Protein AF-A0A1N7C2K3-F1 (afdb_monomer_lite)

Organism: NCBI:txid553468

Sequence (151 aa):
MRRPQLSGDRVQSRWWYWIAAVPIVFGFWLVTVAWVAFAISMEPDLLFGPDNPLEHALLVSMAAMGIPFAILIVILPLAVFQDTVAINRAETGWEPSSQNFALVGLLGVVVTVVVGILTIDISLALVAGFALSVPLALYYLRERHLNLGVP

Radius of gyration: 18.7 Å; chains: 1; bounding box: 50×36×52 Å

Structure (mmCIF, N/CA/C/O backbone):
data_AF-A0A1N7C2K3-F1
#
_entry.id   AF-A0A1N7C2K3-F1
#
loop_
_atom_site.group_PDB
_atom_site.id
_atom_site.type_symbol
_atom_site.label_atom_id
_atom_site.label_alt_id
_atom_site.label_comp_id
_atom_site.label_asym_id
_atom_site.label_entity_id
_atom_site.label_seq_id
_atom_site.pdbx_PDB_ins_code
_atom_site.Cartn_x
_atom_site.Cartn_y
_atom_site.Cartn_z
_atom_site.occupancy
_atom_site.B_iso_or_equiv
_atom_site.auth_seq_id
_atom_site.auth_comp_id
_atom_site.auth_asym_id
_atom_site.auth_atom_id
_atom_site.pdbx_PDB_model_num
ATOM 1 N N . MET A 1 1 ? -32.707 -21.578 8.706 1.00 60.34 1 MET A N 1
ATOM 2 C CA . MET A 1 1 ? -31.542 -21.640 9.618 1.00 60.34 1 MET A CA 1
ATOM 3 C C . MET A 1 1 ? -30.995 -20.225 9.766 1.00 60.34 1 MET A C 1
ATOM 5 O O . MET A 1 1 ? -30.669 -19.630 8.748 1.00 60.34 1 MET A O 1
ATOM 9 N N . ARG A 1 2 ? -30.982 -19.638 10.973 1.00 62.62 2 ARG A N 1
ATOM 10 C CA . ARG A 1 2 ? -30.328 -18.335 11.210 1.00 62.62 2 ARG A CA 1
ATOM 11 C C . ARG A 1 2 ? -28.841 -18.596 11.443 1.00 62.62 2 ARG A C 1
ATOM 13 O O . ARG A 1 2 ? -28.510 -19.446 12.265 1.00 62.62 2 ARG A O 1
ATOM 20 N N . ARG A 1 3 ? -27.967 -17.923 10.692 1.00 69.31 3 ARG A N 1
ATOM 21 C CA . ARG A 1 3 ? -26.514 -18.002 10.903 1.00 69.31 3 ARG A CA 1
ATOM 22 C C . ARG A 1 3 ? -26.181 -17.448 12.302 1.00 69.31 3 ARG A C 1
ATOM 24 O O . ARG A 1 3 ? -26.845 -16.492 12.710 1.00 69.31 3 ARG A O 1
ATOM 31 N N . PRO A 1 4 ? -25.203 -18.016 13.028 1.00 68.06 4 PRO A N 1
ATOM 32 C CA . PRO A 1 4 ? -24.693 -17.404 14.253 1.00 68.06 4 PRO A CA 1
ATOM 33 C C . PRO A 1 4 ? -24.206 -15.985 13.940 1.00 68.06 4 PRO A C 1
ATOM 35 O O . PRO A 1 4 ? -23.419 -15.817 13.012 1.00 68.06 4 PRO A O 1
ATOM 38 N N . GLN A 1 5 ? -24.710 -14.983 14.665 1.00 65.88 5 GLN A N 1
ATOM 39 C CA . GLN A 1 5 ? -24.250 -13.600 14.519 1.00 65.88 5 GLN A CA 1
ATOM 40 C C . GLN A 1 5 ? -22.863 -13.479 15.144 1.00 65.88 5 GLN A C 1
ATOM 42 O O . GLN A 1 5 ? -22.703 -13.734 16.340 1.00 65.88 5 GLN A O 1
ATOM 47 N N . LEU A 1 6 ? -21.870 -13.107 14.341 1.00 67.19 6 LEU A N 1
ATOM 48 C CA . LEU A 1 6 ? -20.531 -12.805 14.845 1.00 67.19 6 LEU A CA 1
ATOM 49 C C . LEU A 1 6 ? -20.541 -11.422 15.510 1.00 67.19 6 LEU A C 1
ATOM 51 O O . LEU A 1 6 ? -21.371 -10.573 15.179 1.00 67.19 6 LEU A O 1
ATOM 55 N N . SER A 1 7 ? -19.619 -11.157 16.440 1.00 68.81 7 SER A N 1
ATOM 56 C CA . SER A 1 7 ? -19.459 -9.809 17.017 1.00 68.81 7 SER A CA 1
ATOM 57 C C . SER A 1 7 ? -19.184 -8.770 15.925 1.00 68.81 7 SER A C 1
ATOM 59 O O . SER A 1 7 ? -19.720 -7.664 15.980 1.00 68.81 7 SER A O 1
ATOM 61 N N . GLY A 1 8 ? -18.463 -9.168 14.872 1.00 66.25 8 GLY A N 1
ATOM 62 C CA . GLY A 1 8 ? -18.254 -8.375 13.664 1.00 66.25 8 GLY A CA 1
ATOM 63 C C . GLY A 1 8 ? -19.521 -7.978 12.897 1.00 66.25 8 GLY A C 1
ATOM 64 O O . GLY A 1 8 ? -19.526 -6.913 12.293 1.00 66.25 8 GLY A O 1
ATOM 65 N N . ASP A 1 9 ? -20.620 -8.742 12.968 1.00 71.88 9 ASP A N 1
ATOM 66 C CA . ASP A 1 9 ? -21.880 -8.373 12.293 1.00 71.88 9 ASP A CA 1
ATOM 67 C C . ASP A 1 9 ? -22.524 -7.121 12.918 1.00 71.88 9 ASP A C 1
ATOM 69 O O . ASP A 1 9 ? -23.313 -6.426 12.272 1.00 71.88 9 ASP A O 1
ATOM 73 N N . ARG A 1 10 ? -22.178 -6.810 14.177 1.00 73.62 10 ARG A N 1
ATOM 74 C CA . ARG A 1 10 ? -22.583 -5.565 14.850 1.00 73.62 10 ARG A CA 1
ATOM 75 C C . ARG A 1 10 ? -21.780 -4.368 14.346 1.00 73.62 10 ARG A C 1
ATOM 77 O O . ARG A 1 10 ? -22.293 -3.251 14.312 1.00 73.62 10 ARG A O 1
ATOM 84 N N . VAL A 1 11 ? -20.540 -4.603 13.920 1.00 78.25 11 VAL A N 1
ATOM 85 C CA . VAL A 1 11 ? -19.647 -3.598 13.341 1.00 78.25 11 VAL A CA 1
ATOM 86 C C . VAL A 1 11 ? -20.005 -3.440 11.864 1.00 78.25 11 VAL A C 1
ATOM 88 O O . VAL A 1 11 ? -19.376 -4.014 10.980 1.00 78.25 11 VAL A O 1
ATOM 91 N N . GLN A 1 12 ? -21.031 -2.638 11.571 1.00 81.44 12 GLN A N 1
ATOM 92 C CA . GLN A 1 12 ? -21.485 -2.344 10.201 1.00 81.44 12 GLN A CA 1
ATOM 93 C C . GLN A 1 12 ? -20.514 -1.429 9.417 1.00 81.44 12 GLN A C 1
ATOM 95 O O . GLN A 1 12 ? -20.931 -0.547 8.666 1.00 81.44 12 GLN A O 1
ATOM 100 N N . SER A 1 13 ? -19.204 -1.612 9.588 1.00 84.81 13 SER A N 1
ATOM 101 C CA . SER A 1 13 ? -18.176 -0.883 8.852 1.00 84.81 13 SER A CA 1
ATOM 102 C C . SER A 1 13 ? -17.847 -1.590 7.544 1.00 84.81 13 SER A C 1
ATOM 104 O O . SER A 1 13 ? -17.667 -2.805 7.494 1.00 84.81 13 SER A O 1
ATOM 106 N N . ARG A 1 14 ? -17.727 -0.808 6.472 1.00 91.75 14 ARG A N 1
ATOM 107 C CA . ARG A 1 14 ? -17.206 -1.257 5.171 1.00 91.75 14 ARG A CA 1
ATOM 108 C C . ARG A 1 14 ? -15.770 -0.780 4.933 1.00 91.75 14 ARG A C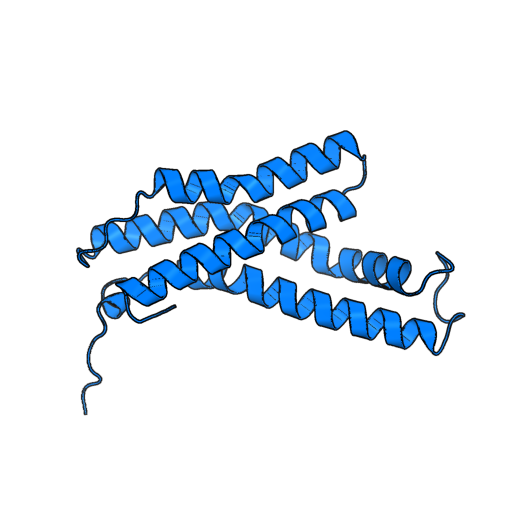 1
ATOM 110 O O . ARG A 1 14 ? -15.204 -1.063 3.884 1.00 91.75 14 ARG A O 1
ATOM 117 N N . TRP A 1 15 ? -15.176 -0.052 5.879 1.00 94.50 15 TRP A N 1
ATOM 118 C CA . TRP A 1 15 ? -13.839 0.523 5.716 1.00 94.50 15 TRP A CA 1
ATOM 119 C C . TRP A 1 15 ? -12.733 -0.528 5.732 1.00 94.50 15 TRP A C 1
ATOM 121 O O . TRP A 1 15 ? -11.723 -0.345 5.057 1.00 94.50 15 TRP A O 1
ATOM 131 N N . TRP A 1 16 ? -12.956 -1.668 6.388 1.00 93.50 16 TRP A N 1
ATOM 132 C CA . TRP A 1 16 ? -12.035 -2.803 6.347 1.00 93.50 16 TRP A CA 1
ATOM 133 C C . TRP A 1 16 ? -11.734 -3.303 4.922 1.00 93.50 16 TRP A C 1
ATOM 135 O O . TRP A 1 16 ? -10.631 -3.790 4.690 1.00 93.50 16 TRP A O 1
ATOM 145 N N . TYR A 1 17 ? -12.631 -3.110 3.940 1.00 95.31 17 TYR A N 1
ATOM 146 C CA . TYR A 1 17 ? -12.350 -3.450 2.536 1.00 95.31 17 TYR A CA 1
ATOM 147 C C . TYR A 1 17 ? -11.191 -2.633 1.956 1.00 95.31 17 TYR A C 1
ATOM 149 O O . TYR A 1 17 ? -10.372 -3.173 1.218 1.00 95.31 17 TYR A O 1
ATOM 157 N N . TRP A 1 18 ? -11.082 -1.351 2.316 1.00 97.19 18 TRP A N 1
ATOM 158 C CA . TRP A 1 18 ? -9.955 -0.511 1.903 1.00 97.19 18 TRP A CA 1
ATOM 159 C C . TRP A 1 18 ? -8.643 -0.970 2.537 1.00 97.19 18 TRP A C 1
ATOM 161 O O . TRP A 1 18 ? -7.598 -0.922 1.895 1.00 97.19 18 TRP A O 1
ATOM 171 N N . ILE A 1 19 ? -8.704 -1.465 3.773 1.00 96.44 19 ILE A N 1
ATOM 172 C CA . ILE A 1 19 ? -7.540 -1.996 4.487 1.00 96.44 19 ILE A CA 1
ATOM 173 C C . ILE A 1 19 ? -7.108 -3.329 3.862 1.00 96.44 19 ILE A C 1
ATOM 175 O O . ILE A 1 19 ? -5.930 -3.520 3.578 1.00 96.44 19 ILE A O 1
ATOM 179 N N . ALA A 1 20 ? -8.059 -4.222 3.572 1.00 96.94 20 ALA A N 1
ATOM 180 C CA . ALA A 1 20 ? -7.819 -5.500 2.900 1.00 96.94 20 ALA A CA 1
ATOM 181 C C . ALA A 1 20 ? -7.323 -5.337 1.458 1.00 96.94 20 ALA A C 1
ATOM 183 O O . ALA A 1 20 ? -6.547 -6.165 0.980 1.00 96.94 20 ALA A O 1
ATOM 184 N N . ALA A 1 21 ? -7.708 -4.255 0.776 1.00 97.94 21 ALA A N 1
ATOM 185 C CA . ALA A 1 21 ? -7.212 -3.954 -0.559 1.00 97.94 21 ALA A CA 1
ATOM 186 C C . ALA A 1 21 ? -5.687 -3.769 -0.587 1.00 97.94 21 ALA A C 1
ATOM 188 O O . ALA A 1 21 ? -5.066 -4.177 -1.560 1.00 97.94 21 ALA A O 1
ATOM 189 N N . VAL A 1 22 ? -5.067 -3.229 0.470 1.00 97.88 22 VAL A N 1
ATOM 190 C CA . VAL A 1 22 ? -3.614 -2.975 0.521 1.00 97.88 22 VAL A CA 1
ATOM 191 C C . VAL A 1 22 ? -2.780 -4.245 0.269 1.00 97.88 22 VAL A C 1
ATOM 193 O O . VAL A 1 22 ? -2.063 -4.281 -0.734 1.00 97.88 22 VAL A O 1
ATOM 196 N N . PRO A 1 23 ? -2.862 -5.314 1.090 1.00 97.94 23 PRO A N 1
ATOM 197 C CA . PRO A 1 23 ? -2.077 -6.524 0.854 1.00 97.94 23 PRO A CA 1
ATOM 198 C C . PRO A 1 23 ? -2.486 -7.266 -0.426 1.00 97.94 23 PRO A C 1
ATOM 200 O O . PRO A 1 23 ? -1.625 -7.847 -1.085 1.00 97.94 23 PRO A O 1
ATOM 203 N N . ILE A 1 24 ? -3.768 -7.230 -0.812 1.00 98.06 24 ILE A N 1
ATOM 204 C CA . ILE A 1 24 ? -4.256 -7.894 -2.033 1.00 98.06 24 ILE A CA 1
ATOM 205 C C . ILE A 1 24 ? -3.661 -7.233 -3.279 1.00 98.06 24 ILE A C 1
ATOM 207 O O . ILE A 1 24 ? -3.106 -7.915 -4.139 1.00 98.06 24 ILE A O 1
ATOM 211 N N . VAL A 1 25 ? -3.745 -5.904 -3.365 1.00 98.06 25 VAL A N 1
ATOM 212 C CA . VAL A 1 25 ? -3.214 -5.126 -4.490 1.00 98.06 25 VAL A CA 1
ATOM 213 C C . VAL A 1 25 ? -1.694 -5.239 -4.556 1.00 98.06 25 VAL A C 1
ATOM 215 O O . VAL A 1 25 ? -1.151 -5.385 -5.649 1.00 98.06 25 VAL A O 1
ATOM 218 N N . PHE A 1 26 ? -1.006 -5.250 -3.411 1.00 97.56 26 PHE A N 1
ATOM 219 C CA . PHE A 1 26 ? 0.439 -5.473 -3.377 1.00 97.56 26 PHE A CA 1
ATOM 220 C C . PHE A 1 26 ? 0.828 -6.861 -3.892 1.00 97.56 26 PHE A C 1
ATOM 222 O O . PHE A 1 26 ? 1.697 -6.975 -4.754 1.00 97.56 26 PHE A O 1
ATOM 229 N N . GLY A 1 27 ? 0.156 -7.915 -3.419 1.00 98.06 27 GLY A N 1
ATOM 230 C CA . GLY A 1 27 ? 0.395 -9.280 -3.888 1.00 98.06 27 GLY A CA 1
ATOM 231 C C . GLY A 1 27 ? 0.131 -9.435 -5.387 1.00 98.06 27 GLY A C 1
ATOM 232 O O . GLY A 1 27 ? 0.948 -10.012 -6.103 1.00 98.06 27 GLY A O 1
ATOM 233 N N . PHE A 1 28 ? -0.966 -8.858 -5.882 1.00 97.62 28 PHE A N 1
ATOM 234 C CA . PHE A 1 28 ? -1.280 -8.836 -7.311 1.00 97.62 28 PHE A CA 1
ATOM 235 C C . PHE A 1 28 ? -0.203 -8.108 -8.131 1.00 97.62 28 PHE A C 1
ATOM 237 O O . PHE A 1 28 ? 0.219 -8.602 -9.180 1.00 97.62 28 PHE A O 1
ATOM 244 N N . TRP A 1 29 ? 0.281 -6.962 -7.646 1.00 97.44 29 TRP A N 1
ATOM 245 C CA . TRP A 1 29 ? 1.356 -6.219 -8.300 1.00 97.44 29 TRP A CA 1
ATOM 246 C C . TRP A 1 29 ? 2.657 -7.025 -8.368 1.00 97.44 29 TRP A C 1
ATOM 248 O O . TRP A 1 29 ? 3.251 -7.089 -9.439 1.00 97.44 29 TRP A O 1
ATOM 258 N N . LEU A 1 30 ? 3.062 -7.710 -7.293 1.00 97.44 30 LEU A N 1
ATOM 259 C CA . LEU A 1 30 ? 4.256 -8.566 -7.305 1.00 97.44 30 LEU A CA 1
ATOM 260 C C . LEU A 1 30 ? 4.159 -9.682 -8.352 1.00 97.44 30 LEU A C 1
ATOM 262 O O . LEU A 1 30 ? 5.110 -9.911 -9.099 1.00 97.44 30 LEU A O 1
ATOM 266 N N . VAL A 1 31 ? 3.001 -10.345 -8.443 1.00 97.75 31 VAL A N 1
ATOM 267 C CA . VAL A 1 31 ? 2.751 -11.369 -9.472 1.00 97.75 31 VAL A CA 1
ATOM 268 C C . VAL A 1 31 ? 2.832 -10.760 -10.871 1.00 97.75 31 VAL A C 1
ATOM 270 O O . VAL A 1 31 ? 3.434 -11.349 -11.766 1.00 97.75 31 VAL A O 1
ATOM 273 N N . THR A 1 32 ? 2.283 -9.559 -11.052 1.00 95.19 32 THR A N 1
ATOM 274 C CA . THR A 1 32 ? 2.322 -8.839 -12.331 1.00 95.19 32 THR A CA 1
ATOM 275 C C . THR A 1 32 ? 3.752 -8.473 -12.727 1.00 95.19 32 THR A C 1
ATOM 277 O O . THR A 1 32 ? 4.146 -8.721 -13.861 1.00 95.19 32 THR A O 1
ATOM 280 N N . VAL A 1 33 ? 4.554 -7.940 -11.800 1.00 95.62 33 VAL A N 1
ATOM 281 C CA . VAL A 1 33 ? 5.970 -7.615 -12.039 1.00 95.62 33 VAL A CA 1
ATOM 282 C C . VAL A 1 33 ? 6.753 -8.868 -12.411 1.00 95.62 33 VAL A C 1
ATOM 284 O O . VAL A 1 33 ? 7.483 -8.851 -13.398 1.00 95.62 33 VAL A O 1
ATOM 287 N N . ALA A 1 34 ? 6.576 -9.965 -11.670 1.00 96.12 34 ALA A N 1
ATOM 288 C CA . ALA A 1 34 ? 7.249 -11.227 -11.962 1.00 96.12 34 ALA A CA 1
ATOM 289 C C . ALA A 1 34 ? 6.874 -11.766 -13.351 1.00 96.12 34 ALA A C 1
ATOM 291 O O . ALA A 1 34 ? 7.747 -12.201 -14.100 1.00 96.12 34 ALA A O 1
ATOM 292 N N . TRP A 1 35 ? 5.591 -11.693 -13.713 1.00 94.88 35 TRP A N 1
ATOM 293 C CA . TRP A 1 35 ? 5.108 -12.122 -15.022 1.00 94.88 35 TRP A CA 1
ATOM 294 C C . TRP A 1 35 ? 5.673 -11.270 -16.163 1.00 94.88 35 TRP A C 1
ATOM 296 O O . TRP A 1 35 ? 6.158 -11.813 -17.152 1.00 94.88 35 TRP A O 1
ATOM 306 N N . VAL A 1 36 ? 5.658 -9.943 -16.023 1.00 92.19 36 VAL A N 1
ATOM 307 C CA . VAL A 1 36 ? 6.203 -9.031 -17.041 1.00 92.19 36 VAL A CA 1
ATOM 308 C C . VAL A 1 36 ? 7.716 -9.204 -17.175 1.00 92.19 36 VAL A C 1
ATOM 310 O O . VAL A 1 36 ? 8.214 -9.296 -18.292 1.00 92.19 36 VAL A O 1
ATOM 313 N N . ALA A 1 37 ? 8.447 -9.322 -16.064 1.00 93.56 37 ALA A N 1
ATOM 314 C CA . ALA A 1 37 ? 9.888 -9.568 -16.095 1.00 93.56 37 ALA A CA 1
ATOM 315 C C . ALA A 1 37 ? 10.222 -10.899 -16.786 1.00 93.56 37 ALA A C 1
ATOM 317 O O . ALA A 1 37 ? 11.181 -10.976 -17.551 1.00 93.56 37 ALA A O 1
ATOM 318 N N . PHE A 1 38 ? 9.415 -11.937 -16.546 1.00 93.75 38 PHE A N 1
ATOM 319 C CA . PHE A 1 38 ? 9.539 -13.219 -17.233 1.00 93.75 38 PHE A CA 1
ATOM 320 C C . PHE A 1 38 ? 9.251 -13.105 -18.736 1.00 93.75 38 PHE A C 1
ATOM 322 O O . PHE A 1 38 ? 10.001 -13.648 -19.536 1.00 93.75 38 PHE A O 1
ATOM 329 N N . ALA A 1 39 ? 8.212 -12.371 -19.138 1.00 91.25 39 ALA A N 1
ATOM 330 C CA . ALA A 1 39 ? 7.911 -12.162 -20.553 1.00 91.25 39 ALA A CA 1
ATOM 331 C C . ALA A 1 39 ? 9.054 -11.429 -21.283 1.00 91.25 39 ALA A C 1
ATOM 333 O O . ALA A 1 39 ? 9.472 -11.856 -22.355 1.00 91.25 39 ALA A O 1
ATOM 334 N N . ILE A 1 40 ? 9.611 -10.378 -20.671 1.00 90.31 40 ILE A N 1
ATOM 335 C CA . ILE A 1 40 ? 10.728 -9.605 -21.239 1.00 90.31 40 ILE A CA 1
ATOM 336 C C . ILE A 1 40 ? 12.009 -10.444 -21.316 1.00 90.31 40 ILE A C 1
ATOM 338 O O . ILE A 1 40 ? 12.765 -10.321 -22.272 1.00 90.31 40 ILE A O 1
ATOM 342 N N . SER A 1 41 ? 12.267 -11.328 -20.347 1.00 90.75 41 SER A N 1
ATOM 343 C CA . SER A 1 41 ? 1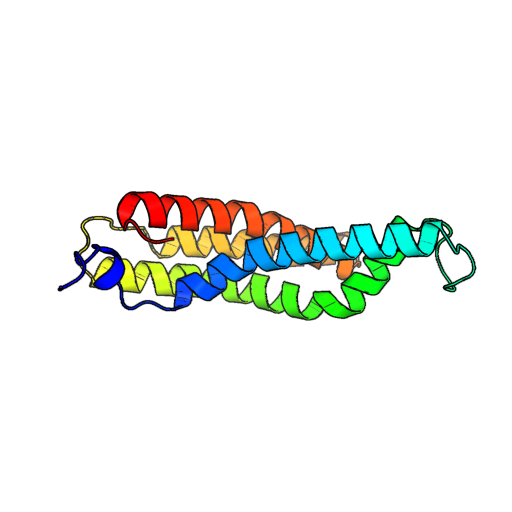3.467 -12.174 -20.396 1.00 90.75 41 SER A CA 1
ATOM 344 C C . SER A 1 41 ? 13.437 -13.209 -21.526 1.00 90.75 41 SER A C 1
ATOM 346 O O . SER A 1 41 ? 14.498 -13.670 -21.947 1.00 90.75 41 SER A O 1
ATOM 348 N N . MET A 1 42 ? 12.249 -13.564 -22.027 1.00 91.38 42 MET A N 1
ATOM 349 C CA . MET A 1 42 ? 12.083 -14.431 -23.199 1.00 91.38 42 MET A CA 1
ATOM 350 C C . MET A 1 42 ? 12.256 -13.674 -24.520 1.00 91.38 42 MET A C 1
ATOM 352 O O . MET A 1 42 ? 12.717 -14.263 -25.495 1.00 91.38 42 MET A O 1
ATOM 356 N N . GLU A 1 43 ? 11.926 -12.382 -24.550 1.00 88.62 43 GLU A N 1
ATOM 357 C CA . GLU A 1 43 ? 12.027 -11.524 -25.735 1.00 88.62 43 GLU A CA 1
ATOM 358 C C . GLU A 1 43 ? 12.693 -10.182 -25.365 1.00 88.62 43 GLU A C 1
ATOM 360 O O . GLU A 1 43 ? 12.005 -9.180 -25.159 1.00 88.62 43 GLU A O 1
ATOM 365 N N . PRO A 1 44 ? 14.038 -10.136 -25.268 1.00 79.94 44 PRO A N 1
ATOM 366 C CA . PRO A 1 44 ? 14.759 -8.957 -24.775 1.00 79.94 44 PRO A CA 1
ATOM 367 C C . PRO A 1 44 ? 14.569 -7.699 -25.633 1.00 79.94 44 PRO A C 1
ATOM 369 O O . PRO A 1 44 ? 14.609 -6.590 -25.112 1.00 79.94 44 PRO A O 1
ATOM 372 N N . ASP A 1 45 ? 14.307 -7.870 -26.931 1.00 82.25 45 ASP A N 1
ATOM 373 C CA . ASP A 1 45 ? 14.130 -6.773 -27.892 1.00 82.25 45 ASP A CA 1
ATOM 374 C C . ASP A 1 45 ? 12.682 -6.235 -27.951 1.00 82.25 45 ASP A C 1
ATOM 376 O O . ASP A 1 45 ? 12.353 -5.409 -28.804 1.00 82.25 45 ASP A O 1
ATOM 380 N N . LEU A 1 46 ? 11.784 -6.708 -27.074 1.00 76.62 46 LEU A N 1
ATOM 381 C CA . LEU A 1 46 ? 10.353 -6.379 -27.119 1.00 76.62 46 LEU A CA 1
ATOM 382 C C . LEU A 1 46 ? 10.039 -4.936 -26.682 1.00 76.62 46 LEU A C 1
ATOM 384 O O . LEU A 1 46 ? 9.012 -4.381 -27.078 1.00 76.62 46 LEU A O 1
ATOM 388 N N . LEU A 1 47 ? 10.896 -4.320 -25.860 1.00 77.25 47 LEU A N 1
ATOM 389 C CA . LEU A 1 47 ? 10.720 -2.962 -25.335 1.00 77.25 47 LEU A CA 1
ATOM 390 C C . LEU A 1 47 ? 12.032 -2.172 -25.412 1.00 77.25 47 LEU A C 1
ATOM 392 O O . LEU A 1 47 ? 13.109 -2.704 -25.172 1.00 77.25 47 LEU A O 1
ATOM 396 N N . PHE A 1 48 ? 11.930 -0.874 -25.705 1.00 73.19 48 PHE A N 1
ATOM 397 C CA . PHE A 1 48 ? 13.062 0.050 -25.628 1.00 73.19 48 PHE A CA 1
ATOM 398 C C . PHE A 1 48 ? 13.259 0.525 -24.177 1.00 73.19 48 PHE A C 1
ATOM 400 O O . PHE A 1 48 ? 12.325 1.087 -23.602 1.00 73.19 48 PHE A O 1
ATOM 407 N N . GLY A 1 49 ? 14.464 0.377 -23.612 1.00 69.81 49 GLY A N 1
ATOM 408 C CA . GLY A 1 49 ? 14.787 0.860 -22.260 1.00 69.81 49 GLY A CA 1
ATOM 409 C C . GLY A 1 49 ? 15.922 0.075 -21.571 1.00 69.81 49 GLY A C 1
ATOM 410 O O . GLY A 1 49 ? 16.798 -0.415 -22.276 1.00 69.81 49 GLY A O 1
ATOM 411 N N . PRO A 1 50 ? 15.940 -0.033 -20.222 1.00 70.56 50 PRO A N 1
ATOM 412 C CA . PRO A 1 50 ? 17.010 -0.686 -19.448 1.00 70.56 50 PRO A CA 1
ATOM 413 C C . PRO A 1 50 ? 17.344 -2.130 -19.865 1.00 70.56 50 PRO A C 1
ATOM 415 O O . PRO A 1 50 ? 16.454 -2.948 -20.048 1.00 70.56 50 PRO A O 1
ATOM 418 N N . ASP A 1 51 ? 18.615 -2.529 -19.864 1.00 79.56 51 ASP A N 1
ATOM 419 C CA . ASP A 1 51 ? 18.996 -3.907 -20.244 1.00 79.56 51 ASP A CA 1
ATOM 420 C C . ASP A 1 51 ? 18.477 -4.992 -19.266 1.00 79.56 51 ASP A C 1
ATOM 422 O O . ASP A 1 51 ? 18.527 -6.188 -19.554 1.00 79.56 51 ASP A O 1
ATOM 426 N N . ASN A 1 52 ? 17.971 -4.593 -18.092 1.00 88.25 52 ASN A N 1
ATOM 427 C CA . ASN A 1 52 ? 17.478 -5.488 -17.050 1.00 88.25 52 ASN A CA 1
ATOM 428 C C . ASN A 1 52 ? 15.947 -5.709 -17.147 1.00 88.25 52 ASN A C 1
ATOM 430 O O . ASN A 1 52 ? 15.177 -4.762 -16.935 1.00 88.25 52 ASN A O 1
ATOM 434 N N . PRO A 1 53 ? 15.471 -6.956 -17.361 1.00 89.12 53 PRO A N 1
ATOM 435 C CA . PRO A 1 53 ? 14.041 -7.274 -17.435 1.00 89.12 53 PRO A CA 1
ATOM 436 C C . PRO A 1 53 ? 13.239 -6.862 -16.194 1.00 89.12 53 PRO A C 1
ATOM 438 O O . PRO A 1 53 ? 12.075 -6.474 -16.305 1.00 89.12 53 PRO A O 1
ATOM 441 N N . LEU A 1 54 ? 13.848 -6.927 -15.004 1.00 90.25 54 LEU A N 1
ATOM 442 C CA . LEU A 1 54 ? 13.176 -6.567 -13.755 1.00 90.25 54 LEU A CA 1
ATOM 443 C C . LEU A 1 54 ? 12.946 -5.056 -13.652 1.00 90.25 54 LEU A C 1
ATOM 445 O O . LEU A 1 54 ? 11.866 -4.626 -13.254 1.00 90.25 54 LEU A O 1
ATOM 449 N N . GLU A 1 55 ? 13.941 -4.254 -14.027 1.00 89.25 55 GLU A N 1
ATOM 450 C CA . GLU A 1 55 ? 13.835 -2.791 -14.006 1.00 89.25 55 GLU A CA 1
ATOM 451 C C . GLU A 1 55 ? 12.762 -2.307 -14.981 1.00 89.25 55 GLU A C 1
ATOM 453 O O . GLU A 1 55 ? 11.919 -1.485 -14.615 1.00 89.25 55 GLU A O 1
ATOM 458 N N . HIS A 1 56 ? 12.713 -2.889 -16.182 1.00 89.25 56 HIS A N 1
ATOM 459 C CA . HIS A 1 56 ? 11.633 -2.630 -17.130 1.00 89.25 56 HIS A CA 1
ATOM 460 C C . HIS A 1 56 ? 10.258 -2.998 -16.573 1.00 89.25 56 HIS A C 1
ATOM 462 O O . HIS A 1 56 ? 9.322 -2.201 -16.659 1.00 89.25 56 HIS A O 1
ATOM 468 N N . ALA A 1 57 ? 10.118 -4.196 -16.000 1.00 91.94 57 ALA A N 1
ATOM 469 C CA . ALA A 1 57 ? 8.849 -4.651 -15.446 1.00 91.94 57 ALA A CA 1
ATOM 470 C C . ALA A 1 57 ? 8.357 -3.731 -14.321 1.00 91.94 57 ALA A C 1
ATOM 472 O O . ALA A 1 57 ? 7.170 -3.400 -14.259 1.00 91.94 57 ALA A O 1
ATOM 473 N N . LEU A 1 58 ? 9.266 -3.268 -13.460 1.00 91.88 58 LEU A N 1
ATOM 474 C CA . LEU A 1 58 ? 8.958 -2.290 -12.421 1.00 91.88 58 LEU A CA 1
ATOM 475 C C . LEU A 1 58 ? 8.485 -0.968 -13.030 1.00 91.88 58 LEU A C 1
ATOM 477 O O . LEU A 1 58 ? 7.418 -0.492 -12.648 1.00 91.88 58 LEU A O 1
ATOM 481 N N . LEU A 1 59 ? 9.197 -0.425 -14.018 1.00 89.69 59 LEU A N 1
ATOM 482 C CA . LEU A 1 59 ? 8.839 0.838 -14.670 1.00 89.69 59 LEU A CA 1
ATOM 483 C C . LEU A 1 59 ? 7.458 0.761 -15.340 1.00 89.69 59 LEU A C 1
ATOM 485 O O . LEU A 1 59 ? 6.587 1.591 -15.073 1.00 89.69 59 LEU A O 1
ATOM 489 N N . VAL A 1 60 ? 7.223 -0.273 -16.153 1.00 90.19 60 VAL A N 1
ATOM 490 C CA . VAL A 1 60 ? 5.944 -0.484 -16.852 1.00 90.19 60 VAL A CA 1
ATOM 491 C C . VAL A 1 60 ? 4.805 -0.709 -15.858 1.00 90.19 60 VAL A C 1
ATOM 493 O O . VAL A 1 60 ? 3.739 -0.105 -15.987 1.00 90.19 60 VAL A O 1
ATOM 496 N N . SER A 1 61 ? 5.018 -1.537 -14.832 1.00 93.00 61 SER A N 1
ATOM 497 C CA . SER A 1 61 ? 3.990 -1.774 -13.814 1.00 93.00 61 SER A CA 1
ATOM 498 C C . SER A 1 61 ? 3.673 -0.509 -13.015 1.00 93.00 61 SER A C 1
ATOM 500 O O . SER A 1 61 ? 2.517 -0.304 -12.648 1.00 93.00 61 SER A O 1
ATOM 502 N N . MET A 1 62 ? 4.657 0.367 -12.783 1.00 93.38 62 MET A N 1
ATOM 503 C CA . MET A 1 62 ? 4.456 1.609 -12.040 1.00 93.38 62 MET A CA 1
ATOM 504 C C . MET A 1 62 ? 3.691 2.666 -12.814 1.00 93.38 62 MET A C 1
ATOM 506 O O . MET A 1 62 ? 2.887 3.376 -12.208 1.00 93.38 62 MET A O 1
ATOM 510 N N . ALA A 1 63 ? 3.822 2.692 -14.140 1.00 91.31 63 ALA A N 1
ATOM 511 C CA . ALA A 1 63 ? 2.958 3.510 -14.984 1.00 91.31 63 ALA A CA 1
ATOM 512 C C . ALA A 1 63 ? 1.464 3.170 -14.789 1.00 91.31 63 ALA A C 1
ATOM 514 O O . ALA A 1 63 ? 0.623 4.067 -14.804 1.00 91.31 63 ALA A O 1
ATOM 515 N N . ALA A 1 64 ? 1.131 1.896 -14.548 1.00 91.94 64 ALA A N 1
ATOM 516 C CA . ALA A 1 64 ? -0.244 1.456 -14.298 1.00 91.94 64 ALA A CA 1
ATOM 517 C C . ALA A 1 64 ? -0.658 1.547 -12.814 1.00 91.94 64 ALA A C 1
ATOM 519 O O . ALA A 1 64 ? -1.765 1.983 -12.496 1.00 91.94 64 ALA A O 1
ATOM 520 N N . MET A 1 65 ? 0.217 1.128 -11.896 1.00 95.56 65 MET A N 1
ATOM 521 C CA . MET A 1 65 ? -0.114 0.911 -10.481 1.00 95.56 65 MET A CA 1
ATOM 522 C C . MET A 1 65 ? 0.227 2.086 -9.564 1.00 95.56 65 MET A C 1
ATOM 524 O O . MET A 1 65 ? -0.231 2.104 -8.421 1.00 95.56 65 MET A O 1
ATOM 528 N N . GLY A 1 66 ? 0.968 3.091 -10.043 1.00 95.19 66 GLY A N 1
ATOM 529 C CA . GLY A 1 66 ? 1.381 4.233 -9.225 1.00 95.19 66 GLY A CA 1
ATOM 530 C C . GLY A 1 66 ? 0.199 4.997 -8.620 1.00 95.19 66 GLY A C 1
ATOM 531 O O . GLY A 1 66 ? 0.194 5.289 -7.425 1.00 95.19 66 GLY A O 1
ATOM 532 N N . ILE A 1 67 ? -0.852 5.249 -9.411 1.00 96.69 67 ILE A N 1
ATOM 533 C CA . ILE A 1 67 ? -2.076 5.912 -8.929 1.00 96.69 67 ILE A CA 1
ATOM 534 C C . ILE A 1 67 ? -2.825 5.037 -7.906 1.00 96.69 67 ILE A C 1
ATOM 536 O O . ILE A 1 67 ? -3.100 5.536 -6.812 1.00 96.69 67 ILE A O 1
ATOM 540 N N . PRO A 1 68 ? -3.133 3.749 -8.181 1.00 97.56 68 PRO A N 1
ATOM 541 C CA . PRO A 1 68 ? -3.687 2.845 -7.173 1.00 97.56 68 PRO A CA 1
ATOM 542 C C . PRO A 1 68 ? -2.903 2.822 -5.855 1.00 97.56 68 PRO A C 1
ATOM 544 O O . PRO A 1 68 ? -3.512 2.882 -4.787 1.00 97.56 68 PRO A O 1
ATOM 547 N N . PHE A 1 69 ? -1.568 2.787 -5.913 1.00 97.62 69 PHE A N 1
ATOM 548 C CA . PHE A 1 69 ? -0.720 2.811 -4.718 1.00 97.62 69 PHE A CA 1
ATOM 549 C C . PHE A 1 69 ? -0.891 4.122 -3.956 1.00 97.62 69 PHE A C 1
ATOM 551 O O . PHE A 1 69 ? -1.177 4.09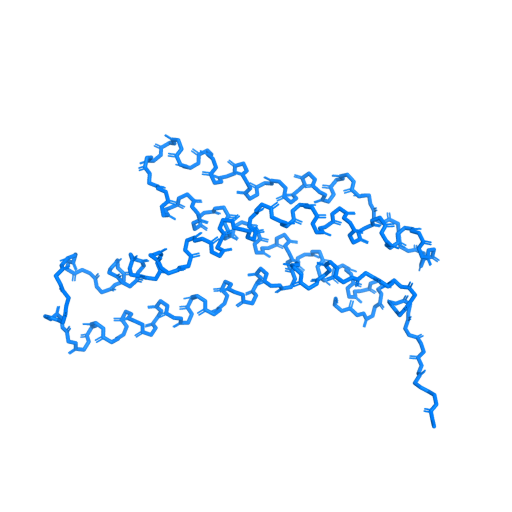1 -2.762 1.00 97.62 69 PHE A O 1
ATOM 558 N N . ALA A 1 70 ? -0.801 5.265 -4.639 1.00 97.25 70 ALA A N 1
ATOM 559 C CA . ALA A 1 70 ? -0.984 6.575 -4.020 1.00 97.25 70 ALA A CA 1
ATOM 560 C C . ALA A 1 70 ? -2.346 6.696 -3.314 1.00 97.25 70 ALA A C 1
ATOM 562 O O . ALA A 1 70 ? -2.414 7.140 -2.167 1.00 97.25 70 ALA A O 1
ATOM 563 N N . ILE A 1 71 ? -3.425 6.242 -3.963 1.00 98.25 71 ILE A N 1
ATOM 564 C CA . ILE A 1 71 ? -4.774 6.237 -3.380 1.00 98.25 71 ILE A CA 1
ATOM 565 C C . ILE A 1 71 ? -4.803 5.384 -2.112 1.00 98.25 71 ILE A C 1
ATOM 567 O O . ILE A 1 71 ? -5.298 5.838 -1.082 1.00 98.25 71 ILE A O 1
ATOM 571 N N . LEU A 1 72 ? -4.268 4.163 -2.168 1.00 98.00 72 LEU A N 1
ATOM 572 C CA . LEU A 1 72 ? -4.305 3.247 -1.032 1.00 98.00 72 LEU A CA 1
ATOM 573 C C . LEU A 1 72 ? -3.432 3.718 0.138 1.00 98.00 72 LEU A C 1
ATOM 575 O O . LEU A 1 72 ? -3.853 3.598 1.287 1.00 98.00 72 LEU A O 1
ATOM 579 N N . ILE A 1 73 ? -2.267 4.310 -0.136 1.00 97.31 73 ILE A N 1
ATOM 580 C CA . ILE A 1 73 ? -1.404 4.925 0.884 1.00 97.31 73 ILE A CA 1
ATOM 581 C C . ILE A 1 73 ? -2.166 6.027 1.631 1.00 97.31 73 ILE A C 1
ATOM 583 O O . ILE A 1 73 ? -2.138 6.078 2.859 1.00 97.31 73 ILE A O 1
ATOM 587 N N . VAL A 1 74 ? -2.869 6.897 0.899 1.0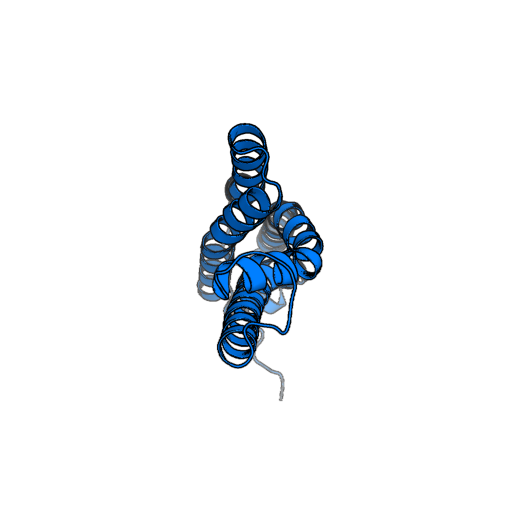0 97.06 74 VAL A N 1
ATOM 588 C CA . VAL A 1 74 ? -3.598 8.034 1.483 1.00 97.06 74 VAL A CA 1
ATOM 589 C C . VAL A 1 74 ? -4.872 7.587 2.200 1.00 97.06 74 VAL A C 1
ATOM 591 O O . VAL A 1 74 ? -5.199 8.117 3.262 1.00 97.06 74 VAL A O 1
ATOM 594 N N . ILE A 1 75 ? -5.601 6.612 1.650 1.00 97.31 75 ILE A N 1
ATOM 595 C CA . ILE A 1 75 ? -6.882 6.179 2.217 1.00 97.31 75 ILE A CA 1
ATOM 596 C C . ILE A 1 75 ? -6.710 5.262 3.429 1.00 97.31 75 ILE A C 1
ATOM 598 O O . ILE A 1 75 ? -7.591 5.241 4.283 1.00 97.31 75 ILE A O 1
ATOM 602 N N . LEU A 1 76 ? -5.595 4.530 3.542 1.00 96.38 76 LEU A N 1
ATOM 603 C CA . LEU A 1 76 ? -5.343 3.593 4.638 1.00 96.38 76 LEU A CA 1
ATOM 604 C C . LEU A 1 76 ? -5.503 4.217 6.040 1.00 96.38 76 LEU A C 1
ATOM 606 O O . LEU A 1 76 ? -6.284 3.666 6.820 1.00 96.38 76 LEU A O 1
ATOM 610 N N . PRO A 1 77 ? -4.848 5.342 6.400 1.00 96.12 77 PRO A N 1
ATOM 611 C CA . PRO A 1 77 ? -5.022 5.944 7.724 1.00 96.12 77 PRO A CA 1
ATOM 612 C C . PRO A 1 77 ? -6.476 6.353 7.993 1.00 96.12 77 PRO A C 1
ATOM 614 O O . PRO A 1 77 ? -6.976 6.157 9.101 1.00 96.12 77 PRO A O 1
ATOM 617 N N . LEU A 1 78 ? -7.180 6.862 6.974 1.00 95.75 78 LEU A N 1
ATOM 618 C CA . LEU A 1 78 ? -8.594 7.219 7.087 1.00 95.75 78 LEU A CA 1
ATOM 619 C C . LEU A 1 78 ? -9.472 5.979 7.286 1.00 95.75 78 LEU A C 1
ATOM 621 O O . LEU A 1 78 ? -10.350 5.984 8.145 1.00 95.75 78 LEU A O 1
ATOM 625 N N . ALA A 1 79 ? -9.230 4.915 6.523 1.00 96.19 79 ALA A N 1
ATOM 626 C CA . ALA A 1 79 ? -9.982 3.672 6.609 1.00 96.19 79 ALA A CA 1
ATOM 627 C C . ALA A 1 79 ? -9.830 3.023 7.988 1.00 96.19 79 ALA A C 1
ATOM 629 O O . ALA A 1 79 ? -10.825 2.653 8.605 1.00 96.19 79 ALA A O 1
ATOM 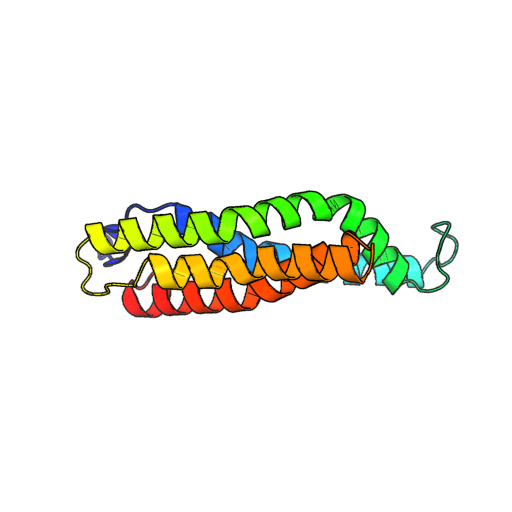630 N N . VAL A 1 80 ? -8.603 2.964 8.507 1.00 95.25 80 VAL A N 1
ATOM 631 C CA . VAL A 1 80 ? -8.304 2.459 9.852 1.00 95.25 80 VAL A CA 1
ATOM 632 C C . VAL A 1 80 ? -8.982 3.312 10.930 1.00 95.25 80 VAL A C 1
ATOM 634 O O . VAL A 1 80 ? -9.597 2.781 11.858 1.00 95.25 80 VAL A O 1
ATOM 637 N N . PHE A 1 81 ? -8.932 4.641 10.804 1.00 95.38 81 PHE A N 1
ATOM 638 C CA . PHE A 1 81 ? -9.615 5.539 11.735 1.00 95.38 81 PHE A CA 1
ATOM 639 C C . PHE A 1 81 ? -11.131 5.302 11.752 1.00 95.38 81 PHE A C 1
ATOM 641 O O . PHE A 1 81 ? -11.725 5.131 12.814 1.00 95.38 81 PHE A O 1
ATOM 648 N N . GLN A 1 82 ? -11.765 5.255 10.581 1.00 95.12 82 GLN A N 1
ATOM 649 C CA . GLN A 1 82 ? -13.213 5.071 10.481 1.00 95.12 82 GLN A CA 1
ATOM 650 C C . GLN A 1 82 ? -13.652 3.681 10.957 1.00 95.12 82 GLN A C 1
ATOM 652 O O . GLN A 1 82 ? -14.679 3.567 11.628 1.00 95.12 82 GLN A O 1
ATOM 657 N N . ASP A 1 83 ? -12.872 2.635 10.667 1.00 94.12 83 ASP A N 1
ATOM 658 C CA . ASP A 1 83 ? -13.179 1.274 11.115 1.00 94.12 83 ASP A CA 1
ATOM 659 C C . ASP A 1 83 ? -13.085 1.156 12.642 1.00 94.12 83 ASP A C 1
ATOM 661 O O . ASP A 1 83 ? -14.029 0.694 13.278 1.00 94.12 83 ASP A O 1
ATOM 665 N N . THR A 1 84 ? -12.023 1.683 13.262 1.00 93.00 84 THR A N 1
ATOM 666 C CA . THR A 1 84 ? -11.892 1.682 14.733 1.00 93.00 84 THR A CA 1
ATOM 667 C C . THR A 1 84 ? -12.987 2.497 15.429 1.00 93.00 84 THR A C 1
ATOM 669 O O . THR A 1 84 ? -13.509 2.061 16.451 1.00 93.00 84 THR A O 1
ATOM 672 N N . VAL A 1 85 ? -13.401 3.644 14.874 1.00 92.31 85 VAL A N 1
ATOM 673 C CA . VAL A 1 85 ? -14.542 4.413 15.407 1.00 92.31 85 VAL A CA 1
ATOM 674 C C . VAL A 1 85 ? -15.836 3.602 15.327 1.00 92.31 85 VAL A C 1
ATOM 676 O O . VAL A 1 85 ? -16.631 3.620 16.268 1.00 92.31 85 VAL A O 1
ATOM 679 N N . ALA A 1 86 ? -16.059 2.878 14.228 1.00 91.06 86 ALA A N 1
ATOM 680 C CA . ALA A 1 86 ? -17.225 2.014 14.084 1.00 91.06 86 ALA A CA 1
ATOM 681 C C . ALA A 1 86 ? -17.201 0.833 15.070 1.00 91.06 86 ALA A C 1
ATOM 683 O O . ALA A 1 86 ? -18.242 0.498 15.632 1.00 91.06 86 ALA A O 1
ATOM 684 N N . ILE A 1 87 ? -16.027 0.247 15.322 1.00 91.12 87 ILE A N 1
ATOM 685 C CA . ILE A 1 87 ? -15.829 -0.823 16.312 1.00 91.12 87 ILE A CA 1
ATOM 686 C C . ILE A 1 87 ? -16.158 -0.327 17.723 1.00 91.12 87 ILE A C 1
ATOM 688 O O . ILE A 1 87 ? -16.939 -0.969 18.426 1.00 91.12 87 ILE A O 1
ATOM 692 N N . ASN A 1 88 ? -15.635 0.843 18.100 1.00 90.50 88 ASN A N 1
ATOM 693 C CA . ASN A 1 88 ? -15.863 1.439 19.419 1.00 90.50 88 ASN A CA 1
ATOM 694 C C . ASN A 1 88 ? -17.351 1.747 19.659 1.00 90.50 88 ASN A C 1
ATOM 696 O O . ASN A 1 88 ? -17.862 1.538 20.753 1.00 90.50 88 ASN A O 1
ATOM 700 N N . ARG A 1 89 ? -18.084 2.178 18.622 1.00 89.75 89 ARG A N 1
ATOM 701 C CA . ARG A 1 89 ? -19.540 2.411 18.705 1.00 89.75 89 ARG A CA 1
ATOM 702 C C . ARG A 1 89 ? -20.370 1.136 18.823 1.00 89.75 89 ARG A C 1
ATOM 704 O O . ARG A 1 89 ? -21.518 1.208 19.244 1.00 89.75 89 ARG A O 1
ATOM 711 N N . ALA A 1 90 ? -19.836 -0.002 18.394 1.00 87.94 90 ALA A N 1
ATOM 712 C CA . ALA A 1 90 ? -20.550 -1.273 18.398 1.00 87.94 90 ALA A CA 1
ATOM 713 C C . ALA A 1 90 ? -20.416 -2.041 19.727 1.00 87.94 90 ALA A C 1
ATOM 715 O O . ALA A 1 90 ? -20.964 -3.140 19.831 1.00 87.94 90 ALA A O 1
ATOM 716 N N . GLU A 1 91 ? -19.690 -1.487 20.711 1.00 84.38 91 GLU A N 1
ATOM 717 C CA . GLU A 1 91 ? -19.535 -2.027 22.073 1.00 84.38 91 GLU A CA 1
ATOM 718 C C . GLU A 1 91 ? -19.174 -3.525 22.078 1.00 84.38 91 GLU A C 1
ATOM 720 O O . GLU A 1 91 ? -19.726 -4.344 22.814 1.00 84.38 91 GLU A O 1
ATOM 725 N N . THR A 1 92 ? -18.248 -3.912 21.196 1.00 80.19 92 THR A N 1
ATOM 726 C CA . THR A 1 92 ? -17.875 -5.322 20.976 1.00 80.19 92 THR A CA 1
ATOM 727 C C . THR A 1 92 ? -16.923 -5.892 22.032 1.00 80.19 92 THR A C 1
ATOM 729 O O . THR A 1 92 ? -16.594 -7.075 21.973 1.00 80.19 92 THR A O 1
ATOM 732 N N . GLY A 1 93 ? -16.490 -5.075 22.998 1.00 82.31 93 GLY A N 1
ATOM 733 C CA . GLY A 1 93 ? -15.526 -5.433 24.047 1.00 82.31 93 GLY A CA 1
ATOM 734 C C . GLY A 1 93 ? -14.057 -5.226 23.658 1.00 82.31 93 GLY A C 1
ATOM 735 O O . GLY A 1 93 ? -13.201 -5.193 24.536 1.00 82.31 93 GLY A O 1
ATOM 736 N N . TRP A 1 94 ? -13.762 -5.036 22.369 1.00 86.81 94 TRP A N 1
ATOM 737 C CA . TRP A 1 94 ? -12.459 -4.580 21.886 1.00 86.81 94 TRP A CA 1
ATOM 738 C C . TRP A 1 94 ? -12.513 -3.075 21.614 1.00 86.81 94 TRP A C 1
ATOM 740 O O . TRP A 1 94 ? -13.306 -2.626 20.788 1.00 86.81 94 TRP A O 1
ATOM 750 N N . GLU A 1 95 ? -11.668 -2.307 22.304 1.00 87.75 95 GLU A N 1
ATOM 751 C CA . GLU A 1 95 ? -11.621 -0.842 22.217 1.00 87.75 95 GLU A CA 1
ATOM 752 C C . GLU A 1 95 ? -10.289 -0.367 21.609 1.00 87.75 95 GLU A C 1
ATOM 754 O O . GLU A 1 95 ? -9.395 0.109 22.320 1.00 87.75 95 GLU A O 1
ATOM 759 N N . PRO A 1 96 ? -10.082 -0.528 20.288 1.00 85.44 96 PRO A N 1
ATOM 760 C CA . PRO A 1 96 ? -8.870 -0.049 19.648 1.00 85.44 96 PRO A CA 1
ATOM 761 C C . PRO A 1 96 ? -8.783 1.478 19.726 1.00 85.44 96 PRO A C 1
ATOM 763 O O . PRO A 1 96 ? -9.714 2.212 19.379 1.00 85.44 96 PRO A O 1
ATOM 766 N N . SER A 1 97 ? -7.609 1.976 20.120 1.00 87.62 97 SER A N 1
ATOM 767 C CA . SER A 1 97 ? -7.325 3.413 20.118 1.00 87.62 97 SER A CA 1
ATOM 768 C C . SER A 1 97 ? -7.264 3.953 18.683 1.00 87.62 97 SER A C 1
ATOM 770 O O . SER A 1 97 ? -6.257 3.823 17.984 1.00 87.62 97 SER A O 1
ATOM 772 N N . SER A 1 98 ? -8.355 4.587 18.237 1.00 85.31 98 SER A N 1
ATOM 773 C CA . SER A 1 98 ? -8.515 5.067 16.857 1.00 85.31 98 SER A CA 1
ATOM 774 C C . SER A 1 98 ? -7.390 5.992 16.400 1.00 85.31 98 SER A C 1
ATOM 776 O O . SER A 1 98 ? -6.937 5.902 15.261 1.00 85.31 98 SER A O 1
ATOM 778 N N . GLN A 1 99 ? -6.911 6.861 17.293 1.00 85.69 99 GLN A N 1
ATOM 779 C CA . GLN A 1 99 ? -5.833 7.801 16.986 1.00 85.69 99 GLN A CA 1
ATOM 780 C C . GLN A 1 99 ? -4.500 7.091 16.746 1.00 85.69 99 GLN A C 1
ATOM 782 O O . GLN A 1 99 ? -3.853 7.363 15.742 1.00 85.69 99 GLN A O 1
ATOM 787 N N . ASN A 1 100 ? -4.102 6.151 17.608 1.00 85.12 100 ASN A N 1
ATOM 788 C CA . ASN A 1 100 ? -2.803 5.486 17.478 1.00 85.12 100 ASN A CA 1
ATOM 789 C C . ASN A 1 100 ? -2.734 4.648 16.202 1.00 85.12 100 ASN A C 1
ATOM 791 O O . ASN A 1 100 ? -1.753 4.716 15.470 1.00 85.12 100 ASN A O 1
ATOM 795 N N . PHE A 1 101 ? -3.799 3.908 15.892 1.00 84.75 101 PHE A N 1
ATOM 796 C CA . PHE A 1 101 ? -3.862 3.121 14.665 1.00 84.75 101 PHE A CA 1
ATOM 797 C C . PHE A 1 101 ? -3.854 3.996 13.401 1.00 84.75 101 PHE A C 1
ATOM 799 O O . PHE A 1 101 ? -3.172 3.665 12.432 1.00 84.75 101 PHE A O 1
ATOM 806 N N . ALA A 1 102 ? -4.542 5.141 13.418 1.00 83.75 102 ALA A N 1
ATOM 807 C CA . ALA A 1 102 ? -4.507 6.094 12.309 1.00 83.75 102 ALA A CA 1
ATOM 808 C C . ALA A 1 102 ? -3.123 6.750 12.143 1.00 83.75 102 ALA A C 1
ATOM 810 O O . ALA A 1 102 ? -2.631 6.871 11.022 1.00 83.75 102 ALA A O 1
ATOM 811 N N . LEU A 1 103 ? -2.469 7.122 13.251 1.00 87.62 103 LEU A N 1
ATOM 812 C CA . LEU A 1 103 ? -1.107 7.669 13.260 1.00 87.62 103 LEU A CA 1
ATOM 813 C C . LEU A 1 103 ? -0.091 6.664 12.715 1.00 87.62 103 LEU A C 1
ATOM 815 O O . LEU A 1 103 ? 0.783 7.029 11.935 1.00 87.62 103 LEU A O 1
ATOM 819 N N . VAL A 1 104 ? -0.230 5.389 13.073 1.00 87.62 104 VAL A N 1
ATOM 820 C CA . VAL A 1 104 ? 0.593 4.318 12.505 1.00 87.62 104 VAL A CA 1
ATOM 821 C C . VAL A 1 104 ? 0.312 4.164 11.006 1.00 87.62 104 VAL A C 1
ATOM 823 O O . VAL A 1 104 ? 1.251 4.060 10.223 1.00 87.62 104 VAL A O 1
ATOM 826 N N . GLY A 1 105 ? -0.950 4.242 10.573 1.00 85.75 105 GLY A N 1
ATOM 827 C CA . GLY A 1 105 ? -1.315 4.238 9.151 1.00 85.75 105 GLY A CA 1
ATOM 828 C C . GLY A 1 105 ? -0.682 5.378 8.338 1.00 85.75 105 GLY A C 1
ATOM 829 O O . GLY A 1 105 ? -0.369 5.186 7.163 1.00 85.75 105 GLY A O 1
ATOM 830 N N . LEU A 1 106 ? -0.424 6.539 8.956 1.00 93.50 106 LEU A N 1
ATOM 831 C CA . LEU A 1 106 ? 0.254 7.671 8.309 1.00 93.50 106 LEU A CA 1
ATOM 832 C C . LEU A 1 106 ? 1.724 7.392 7.968 1.00 93.50 106 LEU A C 1
ATOM 834 O O . LEU A 1 106 ? 2.281 8.101 7.129 1.00 93.50 106 LEU A O 1
ATOM 838 N N . LEU A 1 107 ? 2.355 6.367 8.551 1.00 92.94 107 LEU A N 1
ATOM 839 C CA . LEU A 1 107 ? 3.754 6.039 8.261 1.00 92.94 107 LEU A CA 1
ATOM 840 C C . LEU A 1 107 ? 3.996 5.778 6.768 1.00 92.94 107 LEU A C 1
ATOM 842 O O . LEU A 1 107 ? 5.022 6.205 6.246 1.00 92.94 107 LEU A O 1
ATOM 846 N N . GLY A 1 108 ? 3.042 5.159 6.062 1.00 93.62 108 GLY A N 1
ATOM 847 C CA . GLY A 1 108 ? 3.144 4.959 4.610 1.00 93.62 108 GLY A CA 1
ATOM 848 C C . GLY A 1 108 ? 3.212 6.282 3.837 1.00 93.62 108 GLY A C 1
ATOM 849 O O . GLY A 1 108 ? 4.046 6.442 2.945 1.00 93.62 108 GLY A O 1
ATOM 850 N N . VAL A 1 109 ? 2.399 7.272 4.228 1.00 96.12 109 VAL A N 1
ATOM 851 C CA . VAL A 1 109 ? 2.413 8.624 3.640 1.00 96.12 109 VAL A CA 1
ATOM 852 C C . VAL A 1 109 ? 3.745 9.314 3.927 1.00 96.12 109 VAL A C 1
ATOM 854 O O . VAL A 1 109 ? 4.380 9.834 3.012 1.00 96.12 109 VAL A O 1
ATOM 857 N N . VAL A 1 110 ? 4.193 9.286 5.187 1.00 97.25 110 VAL A N 1
ATOM 858 C CA . VAL A 1 110 ? 5.451 9.921 5.609 1.00 97.25 110 VAL A CA 1
ATOM 859 C C . VAL A 1 110 ? 6.635 9.335 4.846 1.00 97.25 110 VAL A C 1
ATOM 861 O O . VAL A 1 110 ? 7.437 10.090 4.304 1.00 97.25 110 VAL A O 1
ATOM 864 N N . VAL A 1 111 ? 6.723 8.007 4.744 1.00 97.50 111 VAL A N 1
ATOM 865 C CA . VAL A 1 111 ? 7.803 7.348 4.000 1.00 97.50 111 VAL A CA 1
ATOM 866 C C . VAL A 1 111 ? 7.749 7.684 2.518 1.00 97.50 111 VAL A C 1
ATOM 868 O O . VAL A 1 111 ? 8.793 7.989 1.950 1.00 97.50 111 VAL A O 1
ATOM 871 N N . THR A 1 112 ? 6.561 7.729 1.909 1.00 97.06 112 THR A N 1
ATOM 872 C CA . THR A 1 112 ? 6.417 8.167 0.509 1.00 97.06 112 THR A CA 1
ATOM 873 C C . THR A 1 112 ? 7.012 9.561 0.309 1.00 97.06 112 THR A C 1
ATOM 875 O O . THR A 1 112 ? 7.832 9.769 -0.579 1.00 97.06 112 THR A O 1
ATOM 878 N N . VAL A 1 113 ? 6.647 10.522 1.161 1.00 97.06 113 VAL A N 1
ATOM 879 C CA . VAL A 1 113 ? 7.124 11.908 1.043 1.00 97.06 113 VAL A CA 1
ATOM 880 C C . VAL A 1 113 ? 8.631 12.000 1.277 1.00 97.06 113 VAL A C 1
ATOM 882 O O . VAL A 1 113 ? 9.337 12.608 0.477 1.00 97.06 113 VAL A O 1
ATOM 885 N N . VAL A 1 114 ? 9.140 11.379 2.344 1.00 97.75 114 VAL A N 1
ATOM 886 C CA . VAL A 1 114 ? 10.568 11.421 2.690 1.00 97.75 114 VAL A CA 1
ATOM 887 C C . VAL A 1 114 ? 11.412 10.781 1.591 1.00 97.75 114 VAL A C 1
ATOM 889 O O . VAL A 1 114 ? 12.372 11.395 1.133 1.00 97.75 114 VAL A O 1
ATOM 892 N N . VAL A 1 115 ? 11.045 9.587 1.120 1.00 97.19 115 VAL A N 1
ATOM 893 C CA . VAL A 1 115 ? 11.776 8.905 0.042 1.00 97.19 115 VAL A CA 1
ATOM 894 C C . VAL A 1 115 ? 11.701 9.711 -1.253 1.00 97.19 115 VAL A C 1
ATOM 896 O O . VAL A 1 115 ? 12.728 9.887 -1.905 1.00 97.19 115 VAL A O 1
ATOM 899 N N . GLY A 1 116 ? 10.537 10.270 -1.596 1.00 96.25 116 GLY A N 1
ATOM 900 C CA . GLY A 1 116 ? 10.381 11.107 -2.788 1.00 96.25 116 GLY A CA 1
ATOM 901 C C . GLY A 1 116 ? 11.266 12.352 -2.765 1.00 96.25 116 GLY A C 1
ATOM 902 O O . GLY A 1 116 ? 11.898 12.669 -3.768 1.00 96.25 116 GLY A O 1
ATOM 903 N N . ILE A 1 117 ? 11.383 13.018 -1.612 1.00 96.44 117 ILE A N 1
ATOM 904 C CA . ILE A 1 117 ? 12.268 14.181 -1.445 1.00 96.44 117 ILE A CA 1
ATOM 905 C C . ILE A 1 117 ? 13.744 13.775 -1.537 1.00 96.44 117 ILE A C 1
ATOM 907 O O . ILE A 1 117 ? 14.524 14.465 -2.187 1.00 96.44 117 ILE A O 1
ATOM 911 N N . LEU A 1 118 ? 14.139 12.673 -0.890 1.00 97.50 118 LEU A N 1
ATOM 912 C CA . LEU A 1 118 ? 15.543 12.254 -0.817 1.00 97.50 118 LEU A CA 1
ATOM 913 C C . LEU A 1 118 ? 16.080 11.690 -2.136 1.00 97.50 118 LEU A C 1
ATOM 915 O O . LEU A 1 118 ? 17.269 11.823 -2.413 1.00 97.50 118 LEU A O 1
ATOM 919 N N . THR A 1 119 ? 15.226 11.034 -2.919 1.00 96.38 119 THR A N 1
ATOM 920 C CA . THR A 1 119 ? 15.643 10.293 -4.121 1.00 96.38 119 THR A CA 1
ATOM 921 C C . THR A 1 119 ? 15.267 10.992 -5.421 1.00 96.38 119 THR A C 1
ATOM 923 O O . THR A 1 119 ? 15.868 10.702 -6.449 1.00 96.38 119 THR A O 1
ATOM 926 N N . ILE A 1 120 ? 14.297 11.919 -5.386 1.00 95.00 120 ILE A N 1
ATOM 927 C CA . ILE A 1 120 ? 13.712 12.556 -6.579 1.00 95.00 120 ILE A CA 1
ATOM 928 C C . ILE A 1 120 ? 13.111 11.494 -7.536 1.00 95.00 120 ILE A C 1
ATOM 930 O O . ILE A 1 120 ? 12.922 11.728 -8.725 1.00 95.00 120 ILE A O 1
ATOM 934 N N . ASP A 1 121 ? 12.753 10.319 -7.006 1.00 93.19 121 ASP A N 1
ATOM 935 C CA . ASP A 1 121 ? 12.116 9.225 -7.738 1.00 93.19 121 ASP A CA 1
ATOM 936 C C . ASP A 1 121 ? 10.741 8.919 -7.131 1.00 93.19 121 ASP A C 1
ATOM 938 O O . ASP A 1 121 ? 10.608 8.356 -6.039 1.00 93.19 121 ASP A O 1
ATOM 942 N N . ILE A 1 122 ? 9.690 9.297 -7.863 1.00 93.12 122 ILE A N 1
ATOM 943 C CA . ILE A 1 122 ? 8.306 9.075 -7.439 1.00 93.12 122 ILE A CA 1
ATOM 944 C C . ILE A 1 122 ? 7.925 7.589 -7.419 1.00 93.12 122 ILE A C 1
ATOM 946 O O . ILE A 1 122 ? 7.110 7.184 -6.592 1.00 93.12 122 ILE A O 1
ATOM 950 N N . SER A 1 123 ? 8.515 6.766 -8.289 1.00 93.38 123 SER A N 1
ATOM 951 C CA . SER A 1 123 ? 8.217 5.333 -8.361 1.00 93.38 123 SER A CA 1
ATOM 952 C C . SER A 1 123 ? 8.761 4.639 -7.122 1.00 93.38 123 SER A C 1
ATOM 954 O O . SER A 1 123 ? 8.026 3.943 -6.421 1.00 93.38 123 SER A O 1
ATOM 956 N N . LEU A 1 124 ? 10.028 4.907 -6.795 1.00 94.69 124 LEU A N 1
ATOM 957 C CA . LEU A 1 124 ? 10.663 4.388 -5.589 1.00 94.69 124 LEU A CA 1
ATOM 958 C C . LEU A 1 124 ? 9.938 4.856 -4.321 1.00 94.69 124 LEU A C 1
ATOM 960 O O . LEU A 1 124 ? 9.695 4.055 -3.417 1.00 94.69 124 LEU A O 1
ATOM 964 N N . ALA A 1 125 ? 9.538 6.128 -4.271 1.00 96.75 125 ALA A N 1
ATOM 965 C CA . ALA A 1 125 ? 8.762 6.685 -3.169 1.00 96.75 125 ALA A CA 1
ATOM 966 C C . ALA A 1 125 ? 7.436 5.948 -2.939 1.00 96.75 125 ALA A C 1
ATOM 968 O O . ALA A 1 125 ? 7.131 5.560 -1.807 1.00 96.75 125 ALA A O 1
ATOM 969 N N . LEU A 1 126 ? 6.663 5.725 -4.007 1.00 96.81 126 LEU A N 1
ATOM 970 C CA . LEU A 1 126 ? 5.380 5.026 -3.936 1.00 96.81 126 LEU A CA 1
ATOM 971 C C . LEU A 1 126 ? 5.552 3.561 -3.535 1.00 96.81 126 LEU A C 1
ATOM 973 O O . LEU A 1 126 ? 4.807 3.079 -2.683 1.00 96.81 126 LEU A O 1
ATOM 977 N N . VAL A 1 127 ? 6.543 2.860 -4.095 1.00 96.50 127 VAL A N 1
ATOM 978 C CA . VAL A 1 127 ? 6.842 1.471 -3.713 1.00 96.50 127 VAL A CA 1
ATOM 979 C C . VAL A 1 127 ? 7.233 1.393 -2.240 1.00 96.50 127 VAL A C 1
ATOM 981 O O . VAL A 1 127 ? 6.695 0.556 -1.522 1.00 96.50 127 VAL A O 1
ATOM 984 N N . ALA A 1 128 ? 8.118 2.274 -1.766 1.00 96.94 128 ALA A N 1
ATOM 985 C CA . ALA A 1 128 ? 8.573 2.275 -0.378 1.00 96.94 128 ALA A CA 1
ATOM 986 C C . ALA A 1 128 ? 7.424 2.540 0.608 1.00 96.94 128 ALA A C 1
ATOM 988 O O . ALA A 1 128 ? 7.252 1.802 1.581 1.00 96.94 128 ALA A O 1
ATOM 989 N N . GLY A 1 129 ? 6.610 3.565 0.341 1.00 96.44 129 GLY A N 1
ATOM 990 C CA . GLY A 1 129 ? 5.453 3.888 1.170 1.00 96.44 129 GLY A CA 1
ATOM 991 C C . GLY A 1 129 ? 4.408 2.778 1.185 1.00 96.44 129 GLY A C 1
ATOM 992 O O . GLY A 1 129 ? 3.942 2.383 2.254 1.00 96.44 129 GLY A O 1
ATOM 993 N N . PHE A 1 130 ? 4.079 2.225 0.014 1.00 96.56 130 PHE A N 1
ATOM 994 C CA . PHE A 1 130 ? 3.079 1.167 -0.095 1.00 96.56 130 PHE A CA 1
ATOM 995 C C . PHE A 1 130 ? 3.559 -0.153 0.519 1.00 96.56 130 PHE A C 1
ATOM 997 O O . PHE A 1 130 ? 2.805 -0.797 1.246 1.00 96.56 130 PHE A O 1
ATOM 1004 N N . ALA A 1 131 ? 4.824 -0.529 0.312 1.00 96.94 131 ALA A N 1
ATOM 1005 C CA . ALA A 1 131 ? 5.419 -1.705 0.941 1.00 96.94 131 ALA A CA 1
ATOM 1006 C C . ALA A 1 131 ? 5.378 -1.612 2.474 1.00 96.94 131 ALA A C 1
ATOM 1008 O O . ALA A 1 131 ? 5.130 -2.619 3.135 1.00 96.94 131 ALA A O 1
ATOM 1009 N N . LEU A 1 132 ? 5.548 -0.413 3.048 1.00 96.69 132 LEU A N 1
ATOM 1010 C CA . LEU A 1 132 ? 5.391 -0.190 4.488 1.00 96.69 132 LEU A CA 1
ATOM 1011 C C . LEU A 1 132 ? 3.925 -0.256 4.947 1.00 96.69 132 LEU A C 1
ATOM 1013 O O . LEU A 1 132 ? 3.646 -0.716 6.054 1.00 96.69 132 LEU A O 1
ATOM 1017 N N . SER A 1 133 ? 2.974 0.161 4.111 1.00 96.31 133 SER A N 1
ATOM 1018 C CA . SER A 1 133 ? 1.540 0.051 4.403 1.00 96.31 133 SER A CA 1
ATOM 1019 C C . SER A 1 133 ? 1.057 -1.402 4.526 1.00 96.31 133 SER A C 1
ATOM 1021 O O . SER A 1 133 ? 0.115 -1.666 5.274 1.00 96.31 133 SER A O 1
ATOM 1023 N N . VAL A 1 134 ? 1.700 -2.356 3.845 1.00 97.44 134 VAL A N 1
ATOM 1024 C CA . VAL A 1 134 ? 1.323 -3.783 3.854 1.00 97.44 134 VAL A CA 1
ATOM 1025 C C . VAL A 1 134 ? 1.391 -4.435 5.242 1.00 97.44 134 VAL A C 1
ATOM 1027 O O . VAL A 1 134 ? 0.360 -4.950 5.684 1.00 97.44 134 VAL A O 1
ATOM 1030 N N . PRO A 1 135 ? 2.527 -4.440 5.971 1.00 96.94 135 PRO A N 1
ATOM 1031 C CA . PRO A 1 135 ? 2.588 -5.048 7.299 1.00 96.94 135 PRO A CA 1
ATOM 1032 C C . PRO A 1 135 ? 1.629 -4.378 8.286 1.00 96.94 135 PRO A C 1
ATOM 1034 O O . PRO A 1 135 ? 1.055 -5.064 9.129 1.00 96.94 135 PRO A O 1
ATOM 1037 N N . LEU A 1 136 ? 1.395 -3.068 8.154 1.00 94.88 136 LEU A N 1
ATOM 1038 C CA . LEU A 1 136 ? 0.439 -2.337 8.988 1.00 94.88 136 LEU A CA 1
ATOM 1039 C C . LEU A 1 136 ? -1.002 -2.793 8.738 1.00 94.88 136 LEU A C 1
ATOM 1041 O O . LEU A 1 136 ? -1.733 -3.078 9.688 1.00 94.88 136 LEU A O 1
ATOM 1045 N N . ALA A 1 137 ? -1.396 -2.915 7.468 1.00 96.31 137 ALA A N 1
ATOM 1046 C CA . ALA A 1 137 ? -2.712 -3.414 7.087 1.00 96.31 137 ALA A CA 1
ATOM 1047 C C . ALA A 1 137 ? -2.920 -4.866 7.546 1.00 96.31 137 ALA A C 1
ATOM 1049 O O . ALA A 1 137 ? -3.958 -5.188 8.121 1.00 96.31 137 ALA A O 1
ATOM 1050 N N . LEU A 1 138 ? -1.918 -5.732 7.361 1.00 96.69 138 LEU A N 1
ATOM 1051 C CA . LEU A 1 138 ? -1.967 -7.125 7.813 1.00 96.69 138 LEU A CA 1
ATOM 1052 C C . LEU A 1 138 ? -2.056 -7.239 9.338 1.00 96.69 138 LEU A C 1
ATOM 1054 O O . LEU A 1 138 ? -2.844 -8.040 9.840 1.00 96.69 138 LEU A O 1
ATOM 1058 N N . TYR A 1 139 ? -1.281 -6.439 10.075 1.00 95.19 139 TYR A N 1
ATOM 1059 C CA . TYR A 1 139 ? -1.347 -6.390 11.534 1.00 95.19 139 TYR A CA 1
ATOM 1060 C C . TYR A 1 139 ? -2.745 -5.986 12.010 1.00 95.19 139 TYR A C 1
ATOM 1062 O O . TYR A 1 139 ? -3.330 -6.667 12.850 1.00 95.19 139 TYR A O 1
ATOM 1070 N N . TYR A 1 140 ? -3.310 -4.930 11.420 1.00 94.12 140 TYR A N 1
ATOM 1071 C CA . TYR A 1 140 ? -4.652 -4.468 11.756 1.00 94.12 140 TYR A CA 1
ATOM 1072 C C . TYR A 1 140 ? -5.725 -5.526 11.472 1.00 94.12 140 TYR A C 1
ATOM 1074 O O . TYR A 1 140 ? -6.535 -5.826 12.346 1.00 94.12 140 TYR A O 1
ATOM 1082 N N . LEU A 1 141 ? -5.717 -6.129 10.278 1.00 94.56 141 LEU A N 1
ATOM 1083 C CA . LEU A 1 141 ? -6.687 -7.160 9.889 1.00 94.56 141 LEU A CA 1
ATOM 1084 C C . LEU A 1 141 ? -6.569 -8.416 10.754 1.00 94.56 141 LEU A C 1
ATOM 1086 O O . LEU A 1 141 ? -7.575 -9.038 11.082 1.00 94.56 141 LEU A O 1
ATOM 1090 N N . ARG A 1 142 ? -5.349 -8.782 11.163 1.00 94.62 142 ARG A N 1
ATOM 1091 C CA . ARG A 1 142 ? -5.134 -9.879 12.109 1.00 94.62 142 ARG A CA 1
ATOM 1092 C C . ARG A 1 142 ? -5.785 -9.571 13.453 1.00 94.62 142 ARG A C 1
ATOM 1094 O O . ARG A 1 142 ? -6.506 -10.418 13.970 1.00 94.62 142 ARG A O 1
ATOM 1101 N N . GLU A 1 143 ? -5.543 -8.387 14.006 1.00 92.31 143 GLU A N 1
ATOM 1102 C CA . GLU A 1 143 ? -6.121 -7.988 15.292 1.00 92.31 143 GLU A CA 1
ATOM 1103 C C . GLU A 1 143 ? -7.651 -7.934 15.214 1.00 92.31 143 GLU A C 1
ATOM 1105 O O . GLU A 1 143 ? -8.352 -8.462 16.079 1.00 92.31 143 GLU A O 1
ATOM 1110 N N . ARG A 1 144 ? -8.177 -7.384 14.117 1.00 91.06 144 ARG A N 1
ATOM 1111 C CA . ARG A 1 144 ? -9.609 -7.346 13.831 1.00 91.06 144 ARG A CA 1
ATOM 1112 C C . ARG A 1 144 ? -10.211 -8.749 13.758 1.00 91.06 144 ARG A C 1
ATOM 1114 O O . ARG A 1 144 ? -11.223 -9.008 14.403 1.00 91.06 144 ARG A O 1
ATOM 1121 N N . HIS A 1 145 ? -9.549 -9.677 13.069 1.00 91.38 145 HIS A N 1
ATOM 1122 C CA . HIS A 1 145 ? -9.981 -11.069 12.982 1.00 91.38 145 HIS A CA 1
ATOM 1123 C C . HIS A 1 145 ? -9.992 -11.776 14.341 1.00 91.38 145 HIS A C 1
ATOM 1125 O O . HIS A 1 145 ? -10.959 -12.470 14.655 1.00 91.38 145 HIS A O 1
ATOM 1131 N N . LEU A 1 146 ? -8.955 -11.581 15.161 1.00 91.44 146 LEU A N 1
ATOM 1132 C CA . LEU A 1 146 ? -8.850 -12.209 16.481 1.00 91.44 146 LEU A CA 1
ATOM 1133 C C . LEU A 1 146 ? -9.942 -11.729 17.445 1.00 91.44 146 LEU A C 1
ATOM 1135 O O . LEU A 1 146 ? -10.467 -12.534 18.209 1.00 91.44 146 LEU A O 1
ATOM 1139 N N . ASN A 1 147 ? -10.307 -10.446 17.387 1.00 89.75 147 ASN A N 1
ATOM 1140 C CA . ASN A 1 147 ? -11.288 -9.860 18.302 1.00 89.75 147 ASN A CA 1
ATOM 1141 C C . ASN A 1 147 ? -12.739 -9.944 17.786 1.00 89.75 147 ASN A C 1
ATOM 1143 O O . ASN A 1 147 ? -13.673 -10.060 18.580 1.00 89.75 147 ASN A O 1
ATOM 1147 N N . LEU A 1 148 ? -12.958 -9.896 16.466 1.00 86.44 148 LEU A N 1
ATOM 1148 C CA . LEU A 1 148 ? -14.300 -9.816 15.865 1.00 86.44 148 LEU A CA 1
ATOM 1149 C C . LEU A 1 148 ? -14.733 -11.078 15.102 1.00 86.44 148 LEU A C 1
ATOM 1151 O O . LEU A 1 148 ? -15.889 -11.175 14.680 1.00 86.44 148 LEU A O 1
ATOM 1155 N N . GLY A 1 149 ? -13.826 -12.036 14.888 1.00 80.00 149 GLY A N 1
ATOM 1156 C CA . GLY A 1 149 ? -14.082 -13.266 14.126 1.00 80.00 149 GLY A CA 1
ATOM 1157 C C . GLY A 1 149 ? -14.253 -13.059 12.615 1.00 80.00 149 GLY A C 1
ATOM 1158 O O . GLY A 1 149 ? -14.473 -14.022 11.882 1.00 80.00 149 GLY A O 1
ATOM 1159 N N . VAL A 1 150 ? -14.134 -11.820 12.135 1.00 71.12 150 VAL A N 1
ATOM 1160 C CA . VAL A 1 150 ? -14.174 -11.429 10.721 1.00 71.12 150 VAL A CA 1
ATOM 1161 C C . VAL A 1 150 ? -12.920 -10.616 10.397 1.00 71.12 150 VAL A C 1
ATOM 1163 O O . VAL A 1 150 ? -12.505 -9.822 11.242 1.00 71.12 150 VAL A O 1
ATOM 1166 N N . PRO A 1 151 ? -12.285 -10.840 9.232 1.00 58.41 151 PRO A N 1
ATOM 1167 C CA . PRO A 1 151 ? -11.150 -10.030 8.798 1.00 58.41 151 PRO A CA 1
ATOM 1168 C C . PRO A 1 151 ? -11.578 -8.578 8.651 1.00 58.41 151 PRO A C 1
ATOM 1170 O O . PRO A 1 151 ? -12.648 -8.341 8.045 1.00 58.41 151 PRO A O 1
#

pLDDT: mean 90.12, std 9.02, range [58.41, 98.25]

Foldseek 3Di:
DDDPDFLCNLLPAPLLVLLVCLQVVVVVLVVQLVVQLVVCVVPVPPDPDDSHSSVVSLVVSCVVCVVVLVVSLVCQLVSQLVSLVSSCVSPLVDRDDSVVLSVQSNQLVVQLVVCCVVPVDNSVSSCRSSVSSNVSSVVSQVVCCVRGVHD

Secondary structure (DSSP, 8-state):
-PPPPPHHHH----THHHHHHHHHHHHHHHHHHHHHHHHHHH-GGGSSS-S-HHHHHHHHHHHHHHHHHHHHHHHHHHHHHHHHHHHHHTT-S----HHHHHHHHTHHHHHHHHHHHHH--HHHHHHHHHHHHHHHHHHHH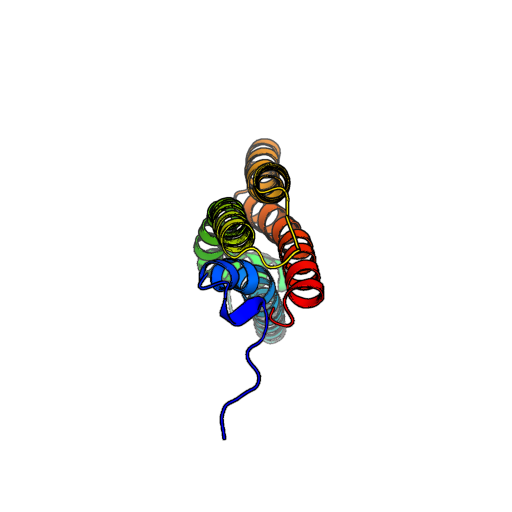HHHHHHHS--